Protein AF-A0A6N7PMW5-F1 (afdb_monomer)

Nearest PDB structures (foldseek):
  6g6q-assembly4_G  TM=3.626E-01  e=2.146E-01  synthetic construct
  3ic3-assembly3_A  TM=2.942E-01  e=8.826E+00  Rhodopseudomonas palustris

Structure (mmCIF, N/CA/C/O backbone):
data_AF-A0A6N7PMW5-F1
#
_entry.id   AF-A0A6N7PMW5-F1
#
loop_
_atom_site.group_PDB
_atom_site.id
_atom_site.type_symbol
_atom_site.label_atom_id
_atom_site.label_alt_id
_atom_site.label_comp_id
_atom_site.label_asym_id
_atom_site.label_entity_id
_atom_site.label_seq_id
_atom_site.pdbx_PDB_ins_code
_atom_site.Cartn_x
_atom_site.Cartn_y
_atom_site.Cartn_z
_atom_site.occupancy
_atom_site.B_iso_or_equiv
_atom_site.auth_seq_id
_atom_site.auth_comp_id
_atom_site.auth_asym_id
_atom_site.auth_atom_id
_atom_site.pdbx_PDB_model_num
ATOM 1 N N . MET A 1 1 ? 26.270 1.604 -6.941 1.00 66.50 1 MET A N 1
ATOM 2 C CA . MET A 1 1 ? 25.594 1.875 -8.232 1.00 66.50 1 MET A CA 1
ATOM 3 C C . MET A 1 1 ? 26.116 3.205 -8.730 1.00 66.50 1 MET A C 1
ATOM 5 O O . MET A 1 1 ? 26.111 4.138 -7.940 1.00 66.50 1 MET A O 1
ATOM 9 N N . ALA A 1 2 ? 26.571 3.286 -9.978 1.00 78.12 2 ALA A N 1
ATOM 10 C CA . ALA A 1 2 ? 27.033 4.537 -10.577 1.00 78.12 2 ALA A CA 1
ATOM 11 C C . ALA A 1 2 ? 26.059 4.969 -11.681 1.00 78.12 2 ALA A C 1
ATOM 13 O O . ALA A 1 2 ? 25.541 4.123 -12.416 1.00 78.12 2 ALA A O 1
ATOM 14 N N . THR A 1 3 ? 25.785 6.271 -11.767 1.00 76.06 3 THR A N 1
ATOM 15 C CA . THR A 1 3 ? 24.889 6.851 -12.777 1.00 76.06 3 THR A CA 1
ATOM 16 C C . THR A 1 3 ? 25.681 7.818 -13.635 1.00 76.06 3 THR A C 1
ATOM 18 O O . THR A 1 3 ? 26.429 8.636 -13.104 1.00 76.06 3 THR A O 1
ATOM 21 N N . THR A 1 4 ? 25.495 7.752 -14.948 1.00 70.44 4 THR A N 1
ATOM 22 C CA . THR A 1 4 ? 26.180 8.632 -15.893 1.00 70.44 4 THR A CA 1
ATOM 23 C C . THR A 1 4 ? 25.157 9.261 -16.825 1.00 70.44 4 THR A C 1
ATOM 25 O O . THR A 1 4 ? 24.317 8.568 -17.397 1.00 70.44 4 THR A O 1
ATOM 28 N N . THR A 1 5 ? 25.196 10.586 -16.942 1.00 66.81 5 THR A N 1
ATOM 29 C CA . THR A 1 5 ? 24.213 11.370 -17.706 1.00 66.81 5 THR A CA 1
ATOM 30 C C . THR A 1 5 ? 24.764 11.903 -19.026 1.00 66.81 5 THR A C 1
ATOM 32 O O . THR A 1 5 ? 24.009 11.980 -19.983 1.00 66.81 5 THR A O 1
ATOM 35 N N . ASN A 1 6 ? 26.060 12.229 -19.099 1.00 66.62 6 ASN A N 1
ATOM 36 C CA . ASN A 1 6 ? 26.648 12.968 -20.226 1.00 66.62 6 ASN A CA 1
ATOM 37 C C . ASN A 1 6 ? 27.984 12.373 -20.714 1.00 66.62 6 ASN A C 1
ATOM 39 O O . ASN A 1 6 ? 28.930 13.089 -21.021 1.00 66.62 6 ASN A O 1
ATOM 43 N N . ASN A 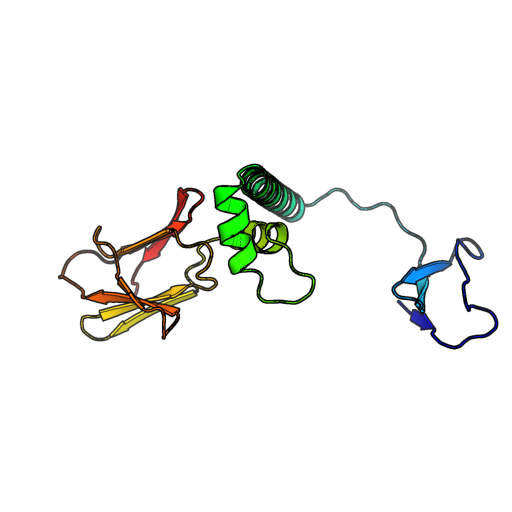1 7 ? 28.091 11.043 -20.751 1.00 70.44 7 ASN A N 1
ATOM 44 C CA . ASN A 1 7 ? 29.283 10.373 -21.273 1.00 70.44 7 ASN A CA 1
ATOM 45 C C . ASN A 1 7 ? 29.028 9.906 -22.708 1.00 70.44 7 ASN A C 1
ATOM 47 O O . ASN A 1 7 ? 28.169 9.059 -22.927 1.00 70.44 7 ASN A O 1
ATOM 51 N N . VAL A 1 8 ? 29.790 10.445 -23.661 1.00 78.00 8 VAL A N 1
ATOM 52 C CA . VAL A 1 8 ? 29.689 10.133 -25.097 1.00 78.00 8 VAL A CA 1
ATOM 53 C C . VAL A 1 8 ? 29.855 8.641 -25.396 1.00 78.00 8 VAL A C 1
ATOM 55 O O . VAL A 1 8 ? 29.178 8.125 -26.275 1.00 78.00 8 VAL A O 1
ATOM 58 N N . LEU A 1 9 ? 30.697 7.932 -24.642 1.00 73.00 9 LEU A N 1
ATOM 59 C CA . LEU A 1 9 ? 30.983 6.512 -24.868 1.00 73.00 9 LEU A CA 1
ATOM 60 C C . LEU A 1 9 ? 29.895 5.588 -24.307 1.00 73.00 9 LEU A C 1
ATOM 62 O O . LEU A 1 9 ? 29.723 4.469 -24.776 1.00 73.00 9 LEU A O 1
ATOM 66 N N . LEU A 1 10 ? 29.186 6.032 -23.266 1.00 78.25 10 LEU A N 1
ATOM 67 C CA . LEU A 1 10 ? 28.273 5.191 -22.475 1.00 78.25 10 LEU A CA 1
ATOM 68 C C . LEU A 1 10 ? 26.815 5.662 -22.569 1.00 78.25 10 LEU A C 1
ATOM 70 O O . LEU A 1 10 ? 25.916 5.085 -21.946 1.00 78.25 10 LEU A O 1
ATOM 74 N N . ARG A 1 11 ? 26.566 6.723 -23.340 1.00 77.69 11 ARG A N 1
ATOM 75 C CA . ARG A 1 11 ? 25.231 7.206 -23.671 1.00 77.69 11 ARG A CA 1
ATOM 76 C C . ARG A 1 11 ? 24.502 6.120 -24.454 1.00 77.69 11 ARG A C 1
ATOM 78 O O . ARG A 1 11 ? 25.056 5.519 -25.362 1.00 77.69 11 ARG A O 1
ATOM 85 N N . GLU A 1 12 ? 23.274 5.833 -24.032 1.00 80.88 12 GLU A N 1
ATOM 86 C CA . GLU A 1 12 ? 22.396 4.815 -24.635 1.00 80.88 12 GLU A CA 1
ATOM 87 C C . GLU A 1 12 ? 22.908 3.363 -24.579 1.00 80.88 12 GLU A C 1
ATOM 89 O O . GLU A 1 12 ? 22.181 2.448 -24.965 1.00 80.88 12 GLU A O 1
ATOM 94 N N . ALA A 1 13 ? 24.079 3.116 -23.982 1.00 81.81 13 ALA A N 1
ATOM 95 C CA . ALA A 1 13 ? 24.615 1.776 -23.790 1.00 81.81 13 ALA A CA 1
ATOM 96 C C . ALA A 1 13 ? 23.640 0.880 -23.002 1.00 81.81 13 ALA A C 1
ATOM 98 O O . ALA A 1 13 ? 23.021 1.293 -22.008 1.00 81.81 13 ALA A O 1
ATOM 99 N N . ARG A 1 14 ? 23.505 -0.369 -23.459 1.00 82.94 14 ARG A N 1
ATOM 100 C CA . ARG A 1 14 ? 22.675 -1.429 -22.870 1.00 82.94 14 ARG A CA 1
ATOM 101 C C . ARG A 1 14 ? 23.429 -2.753 -22.930 1.00 82.94 14 ARG A C 1
ATOM 103 O O . ARG A 1 14 ? 24.215 -2.978 -23.843 1.00 82.94 14 ARG A O 1
ATOM 110 N N . GLY A 1 15 ? 23.143 -3.643 -21.986 1.00 86.69 15 GLY A N 1
ATOM 111 C CA . GLY A 1 15 ? 23.672 -5.006 -21.993 1.00 86.69 15 GLY A CA 1
ATOM 112 C C . GLY A 1 15 ? 24.894 -5.193 -21.102 1.00 86.69 15 GLY A C 1
ATOM 113 O O . GLY A 1 15 ? 25.189 -4.376 -20.229 1.00 86.69 15 GLY A O 1
ATOM 114 N N . THR A 1 16 ? 25.560 -6.331 -21.268 1.00 88.56 16 THR A N 1
ATOM 115 C CA . THR A 1 16 ? 26.662 -6.765 -20.405 1.00 88.56 16 THR A CA 1
ATOM 116 C C . THR A 1 16 ? 28.007 -6.432 -21.030 1.00 88.56 16 THR A C 1
ATOM 118 O O . THR A 1 16 ? 28.247 -6.784 -22.181 1.00 88.56 16 THR A O 1
ATOM 121 N N . PHE A 1 17 ? 28.913 -5.851 -20.252 1.00 87.56 17 PHE A N 1
ATOM 122 C CA . PHE A 1 17 ? 30.287 -5.604 -20.664 1.00 87.56 17 PHE A CA 1
ATOM 123 C C . PHE A 1 17 ? 31.254 -6.432 -19.825 1.00 87.56 17 PHE A C 1
ATOM 125 O O . PHE A 1 17 ? 31.212 -6.415 -18.589 1.00 87.56 17 PHE A O 1
ATOM 132 N N . GLY A 1 18 ? 32.085 -7.210 -20.522 1.00 86.19 18 GLY A N 1
ATOM 133 C CA . GLY A 1 18 ? 33.176 -7.986 -19.932 1.00 86.19 18 GLY A CA 1
ATOM 134 C C . GLY A 1 18 ? 32.760 -8.979 -18.848 1.00 86.19 18 GLY A C 1
ATOM 135 O O . GLY A 1 18 ? 33.591 -9.327 -18.021 1.00 86.19 18 GLY A O 1
ATOM 136 N N . LYS A 1 19 ? 31.484 -9.399 -18.788 1.00 85.44 19 LYS A N 1
ATOM 137 C CA . LYS A 1 19 ? 30.943 -10.204 -17.676 1.00 85.44 19 LYS A CA 1
ATOM 138 C C . LYS A 1 19 ? 31.272 -9.602 -16.292 1.00 85.44 19 LYS A C 1
ATOM 140 O O . LYS A 1 19 ? 31.488 -10.325 -15.326 1.00 85.44 19 LYS A O 1
ATOM 145 N N . GLN A 1 20 ? 31.288 -8.277 -16.176 1.00 86.94 20 GLN A N 1
ATOM 146 C CA . GLN A 1 20 ? 31.532 -7.591 -14.901 1.00 86.94 20 GLN A CA 1
ATOM 147 C C . GLN A 1 20 ? 30.462 -6.540 -14.625 1.00 86.94 20 GLN A C 1
ATOM 149 O O . GLN A 1 20 ? 29.947 -6.447 -13.507 1.00 86.94 20 GLN A O 1
ATOM 154 N N . ILE A 1 21 ? 30.082 -5.793 -15.663 1.00 88.69 21 ILE A N 1
ATOM 155 C CA . ILE A 1 21 ? 29.179 -4.652 -15.554 1.00 88.69 21 ILE A CA 1
ATOM 156 C C . ILE A 1 21 ? 27.984 -4.857 -16.481 1.00 88.69 21 ILE A C 1
ATOM 158 O O . ILE A 1 21 ? 28.108 -5.366 -17.594 1.00 88.69 21 ILE A O 1
ATOM 162 N N . VAL A 1 22 ? 26.810 -4.452 -16.013 1.00 90.50 22 VAL A N 1
ATOM 163 C CA . VAL A 1 22 ? 25.576 -4.388 -16.791 1.00 90.50 22 VAL A CA 1
ATOM 164 C C . VAL A 1 22 ? 25.145 -2.934 -16.904 1.00 90.50 22 VAL A C 1
ATOM 166 O O . VAL A 1 22 ? 24.948 -2.255 -15.890 1.00 90.50 22 VAL A O 1
ATOM 169 N N . PHE A 1 23 ? 24.974 -2.475 -18.139 1.00 90.25 23 PHE A N 1
ATOM 170 C CA . PHE A 1 23 ? 24.405 -1.177 -18.469 1.00 90.25 23 PHE A CA 1
ATOM 171 C C . PHE A 1 23 ? 22.892 -1.302 -18.623 1.00 90.25 23 PHE A C 1
ATOM 173 O O . PHE A 1 23 ? 22.389 -2.119 -19.401 1.00 90.25 23 PHE A O 1
ATOM 180 N N . ARG A 1 24 ? 22.154 -0.476 -17.882 1.00 88.88 24 ARG A N 1
ATOM 181 C CA . ARG A 1 24 ? 20.692 -0.388 -17.966 1.00 88.88 24 ARG A CA 1
ATOM 182 C C . ARG A 1 24 ? 20.238 1.057 -18.068 1.00 88.88 24 ARG A C 1
ATOM 184 O O . ARG A 1 24 ? 20.818 1.935 -17.438 1.00 88.88 24 ARG A O 1
ATOM 191 N N . GLN A 1 25 ? 19.171 1.284 -18.823 1.00 88.12 25 GLN A N 1
ATOM 192 C CA . GLN A 1 25 ? 18.560 2.601 -18.967 1.00 88.12 25 GLN A CA 1
ATOM 193 C C . GLN A 1 25 ? 17.438 2.768 -17.942 1.00 88.12 25 GLN A C 1
ATOM 195 O O . GLN A 1 25 ? 16.546 1.924 -17.845 1.00 88.12 25 GLN A O 1
ATOM 200 N N . ARG A 1 26 ? 17.474 3.855 -17.169 1.00 85.88 26 ARG A N 1
ATOM 201 C CA . ARG A 1 26 ? 16.374 4.261 -16.282 1.00 85.88 26 ARG A CA 1
ATOM 202 C C . ARG A 1 26 ? 16.128 5.751 -16.423 1.00 85.88 26 ARG A C 1
ATOM 204 O O . ARG A 1 26 ? 17.027 6.540 -16.158 1.00 85.88 26 ARG A O 1
ATOM 211 N N . ASN A 1 27 ? 14.904 6.124 -16.796 1.00 83.25 27 ASN A N 1
ATOM 212 C CA . ASN A 1 27 ? 14.478 7.520 -16.949 1.00 83.25 27 ASN A CA 1
ATOM 213 C C . ASN A 1 27 ? 15.467 8.348 -17.798 1.00 83.25 27 ASN A C 1
ATOM 215 O O . ASN A 1 27 ? 15.872 9.435 -17.395 1.00 83.25 27 ASN A O 1
ATOM 219 N N . GLY A 1 28 ? 15.928 7.786 -18.923 1.00 82.38 28 GLY A N 1
ATOM 220 C CA . GLY A 1 28 ? 16.890 8.433 -19.826 1.00 82.38 28 GLY A CA 1
ATOM 221 C C . GLY A 1 28 ? 18.342 8.490 -19.329 1.00 82.38 28 GLY A C 1
ATOM 222 O O . GLY A 1 28 ? 19.170 9.121 -19.974 1.00 82.38 28 GLY A O 1
ATOM 223 N N . LYS A 1 29 ? 18.670 7.855 -18.196 1.00 84.88 29 LYS A N 1
ATOM 224 C CA . LYS A 1 29 ? 20.033 7.797 -17.643 1.00 84.88 29 LYS A CA 1
ATOM 225 C C . LYS A 1 29 ? 20.628 6.399 -17.799 1.00 84.88 29 LYS A C 1
ATOM 227 O O . LYS A 1 29 ? 19.966 5.408 -17.467 1.00 84.88 29 LYS A O 1
ATOM 232 N N . THR A 1 30 ? 21.903 6.327 -18.192 1.00 88.19 30 THR A N 1
ATOM 233 C CA . THR A 1 30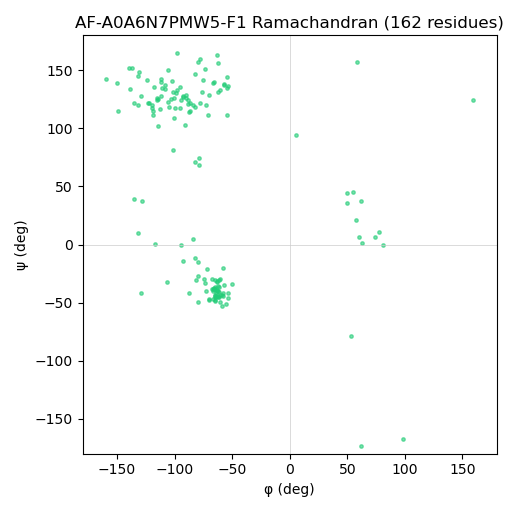 ? 22.670 5.076 -18.167 1.00 88.19 30 THR A CA 1
ATOM 234 C C . THR A 1 30 ? 23.107 4.781 -16.731 1.00 88.19 30 THR A C 1
ATOM 236 O O . THR A 1 30 ? 23.805 5.570 -16.090 1.00 88.19 30 THR A O 1
ATOM 239 N N . VAL A 1 31 ? 22.702 3.623 -16.218 1.00 87.56 31 VAL A N 1
ATOM 240 C CA . VAL A 1 31 ? 23.059 3.123 -14.888 1.00 87.56 31 VAL A CA 1
ATOM 241 C C . VAL A 1 31 ? 23.964 1.906 -15.038 1.00 87.56 31 VAL A C 1
ATOM 243 O O . VAL A 1 31 ? 23.605 0.938 -15.710 1.00 87.56 31 VAL A O 1
ATOM 246 N N . MET A 1 32 ? 25.111 1.940 -14.362 1.00 88.25 32 MET A N 1
ATOM 247 C CA . MET A 1 32 ? 26.081 0.844 -14.324 1.00 88.25 32 MET A CA 1
ATOM 248 C C . MET A 1 32 ? 25.902 0.035 -13.051 1.00 88.25 32 MET A C 1
ATOM 250 O O . MET A 1 32 ? 25.805 0.586 -11.945 1.00 88.25 32 MET A O 1
ATOM 254 N N . CYS A 1 33 ? 25.816 -1.280 -13.198 1.00 87.50 33 CYS A N 1
ATOM 255 C CA . CYS A 1 33 ? 25.593 -2.201 -12.092 1.00 87.50 33 CYS A CA 1
ATOM 256 C C . CYS A 1 33 ? 26.490 -3.421 -12.198 1.00 87.50 33 CYS A C 1
ATOM 258 O O . CYS A 1 33 ? 26.822 -3.851 -13.296 1.00 87.50 33 CYS A O 1
ATOM 260 N N . ASN A 1 34 ? 26.819 -4.005 -11.050 1.00 89.31 34 ASN A N 1
ATOM 261 C CA . ASN A 1 34 ? 27.457 -5.312 -11.015 1.00 89.31 34 ASN A CA 1
ATOM 262 C C . ASN A 1 34 ? 26.522 -6.360 -11.617 1.00 89.31 34 ASN A C 1
ATOM 264 O O . ASN A 1 34 ? 25.294 -6.200 -11.609 1.00 89.31 34 ASN A O 1
ATOM 268 N N . MET A 1 35 ? 27.112 -7.447 -12.103 1.00 88.31 35 MET A N 1
ATOM 269 C CA . MET A 1 35 ? 26.335 -8.565 -12.608 1.00 88.31 35 MET A CA 1
ATOM 270 C C . MET A 1 35 ? 25.369 -9.112 -11.546 1.00 88.31 35 MET A C 1
ATOM 272 O O . MET A 1 35 ? 25.757 -9.233 -10.377 1.00 88.31 35 MET A O 1
ATOM 276 N N . PRO A 1 36 ? 24.125 -9.450 -11.935 1.00 85.44 36 PRO A N 1
ATOM 277 C CA . PRO A 1 36 ? 23.194 -10.124 -11.047 1.00 85.44 36 PRO A CA 1
ATOM 278 C C . PRO A 1 36 ? 23.815 -11.405 -10.493 1.00 85.44 36 PRO A C 1
ATOM 280 O O . PRO A 1 36 ? 24.406 -12.189 -11.232 1.00 85.44 36 PRO A O 1
ATOM 283 N N . ARG A 1 37 ? 23.663 -11.614 -9.188 1.00 87.75 37 ARG A N 1
ATOM 284 C CA . ARG A 1 37 ? 24.008 -12.872 -8.526 1.00 87.75 37 ARG A CA 1
ATOM 285 C C . ARG A 1 37 ? 22.717 -13.621 -8.194 1.00 87.75 37 ARG A C 1
ATOM 287 O O . ARG A 1 37 ? 21.700 -12.957 -7.968 1.00 87.75 37 ARG A O 1
ATOM 294 N N . PRO A 1 38 ? 22.738 -14.964 -8.153 1.00 87.00 38 PRO A N 1
ATOM 295 C CA . PRO A 1 38 ? 21.612 -15.736 -7.648 1.00 87.00 38 PRO A CA 1
ATOM 296 C C . PRO A 1 38 ? 21.227 -15.248 -6.251 1.00 87.00 38 PRO A C 1
ATOM 298 O O . PRO A 1 38 ? 22.096 -14.976 -5.419 1.00 87.00 38 PRO A O 1
ATOM 301 N N . TYR A 1 39 ? 19.927 -15.106 -6.006 1.00 84.88 39 TYR A N 1
ATOM 302 C CA . TYR A 1 39 ? 19.443 -14.726 -4.686 1.00 84.88 39 TYR A CA 1
ATOM 303 C C . TYR A 1 39 ? 19.527 -15.924 -3.731 1.00 84.88 39 TYR A C 1
ATOM 305 O O . TYR A 1 39 ? 19.221 -17.044 -4.147 1.00 84.88 39 TYR A O 1
ATOM 313 N N . PRO A 1 40 ? 19.902 -15.705 -2.457 1.00 88.56 40 PRO A N 1
ATOM 314 C CA . PRO A 1 40 ? 19.801 -16.740 -1.437 1.00 88.56 40 PRO A CA 1
ATOM 315 C C . PRO A 1 40 ? 18.331 -17.138 -1.209 1.00 88.56 40 PRO A C 1
ATOM 317 O O . PRO A 1 40 ? 17.422 -16.386 -1.589 1.00 88.56 40 PRO A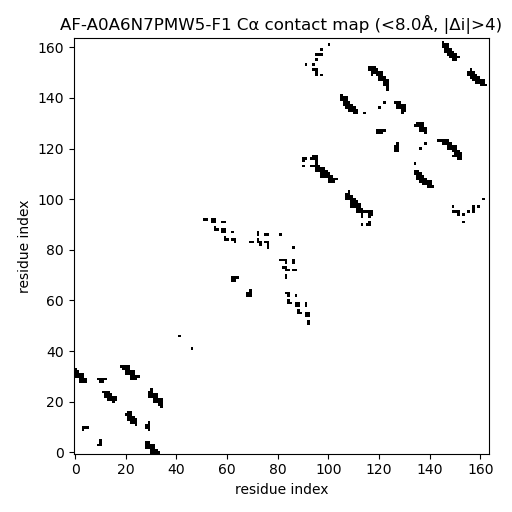 O 1
ATOM 320 N N . PRO A 1 41 ? 18.075 -18.298 -0.576 1.00 90.06 41 PRO A N 1
ATOM 321 C CA . PRO A 1 41 ? 16.727 -18.681 -0.180 1.00 90.06 41 PRO A CA 1
ATOM 322 C C . PRO A 1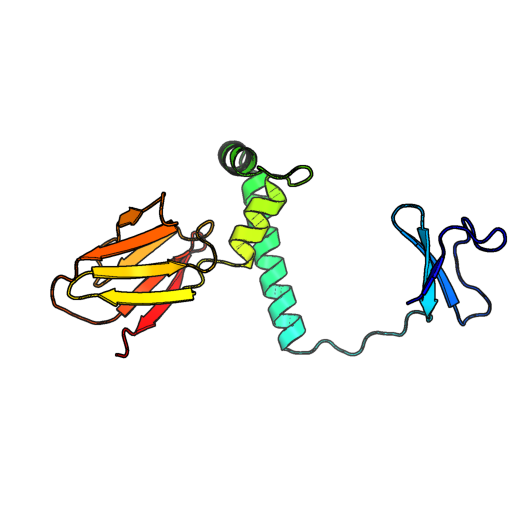 41 ? 16.083 -17.590 0.683 1.00 90.06 41 PRO A C 1
ATOM 324 O O . PRO A 1 41 ? 16.747 -16.902 1.462 1.00 90.06 41 PRO A O 1
ATOM 327 N N . LYS A 1 42 ? 14.772 -17.414 0.507 1.00 89.44 42 LYS A N 1
ATOM 328 C CA . LYS A 1 42 ? 14.022 -16.354 1.182 1.00 89.44 42 LYS A CA 1
ATOM 329 C C . LYS A 1 42 ? 13.970 -16.605 2.684 1.00 89.44 42 LYS A C 1
ATOM 331 O O . LYS A 1 42 ? 13.724 -17.726 3.120 1.00 89.44 42 LYS A O 1
ATOM 336 N N . THR A 1 43 ? 14.129 -15.547 3.469 1.00 93.44 43 THR A N 1
ATOM 337 C CA . THR A 1 43 ? 13.937 -15.615 4.923 1.00 93.44 43 THR A CA 1
ATOM 338 C C . THR A 1 43 ? 12.450 -15.609 5.285 1.00 93.44 43 THR A C 1
ATOM 340 O O . THR A 1 43 ? 11.615 -15.134 4.511 1.00 93.44 43 THR A O 1
ATOM 343 N N . ALA A 1 44 ? 12.104 -16.075 6.490 1.00 91.56 44 ALA A N 1
ATOM 344 C CA . ALA A 1 44 ? 10.720 -16.074 6.979 1.00 91.56 44 ALA A CA 1
ATOM 345 C C . ALA A 1 44 ? 10.070 -14.677 6.905 1.00 91.56 44 ALA A C 1
ATOM 347 O O . ALA A 1 44 ? 8.948 -14.533 6.425 1.00 91.56 44 ALA A O 1
ATOM 348 N N . ASN A 1 45 ? 10.814 -13.624 7.262 1.00 89.38 45 ASN A N 1
ATOM 349 C CA . ASN A 1 45 ? 10.338 -12.238 7.168 1.00 89.38 45 ASN A CA 1
ATOM 350 C C . ASN A 1 45 ? 10.075 -11.796 5.719 1.00 89.38 45 ASN A C 1
ATOM 352 O O . ASN A 1 45 ? 9.134 -11.048 5.454 1.00 89.38 45 ASN A O 1
ATOM 356 N N . GLN A 1 46 ? 10.894 -12.248 4.764 1.00 89.69 46 GLN A N 1
ATOM 357 C CA . GLN A 1 46 ? 10.669 -11.964 3.344 1.00 89.69 46 GLN A CA 1
ATOM 358 C C . GLN A 1 46 ? 9.416 -12.675 2.826 1.00 89.69 46 GLN A C 1
ATOM 360 O O . GLN A 1 46 ? 8.663 -12.079 2.056 1.00 89.69 46 GLN A O 1
ATOM 365 N N . LEU A 1 47 ? 9.173 -13.911 3.271 1.00 92.00 47 LEU A N 1
ATOM 366 C CA . LEU A 1 47 ? 7.978 -14.671 2.912 1.00 92.00 47 LEU A CA 1
ATOM 367 C C . LEU A 1 47 ? 6.712 -14.025 3.495 1.00 92.00 47 LEU A C 1
ATOM 369 O O . LEU A 1 47 ? 5.776 -13.747 2.750 1.00 92.00 47 LEU A O 1
ATOM 373 N N . ALA A 1 48 ? 6.733 -13.659 4.779 1.00 88.19 48 ALA A N 1
ATOM 374 C CA . ALA A 1 48 ? 5.636 -12.949 5.435 1.00 88.19 48 ALA A CA 1
ATOM 375 C C . ALA A 1 48 ? 5.308 -11.615 4.736 1.00 88.19 48 ALA A C 1
ATOM 377 O O . ALA A 1 48 ? 4.143 -11.289 4.492 1.00 88.19 48 ALA A O 1
ATOM 378 N N . ASN A 1 49 ? 6.332 -10.853 4.333 1.00 88.50 49 ASN A N 1
ATOM 379 C CA . ASN A 1 49 ? 6.136 -9.631 3.553 1.00 88.50 49 ASN A CA 1
ATOM 380 C C . ASN A 1 49 ? 5.539 -9.911 2.167 1.00 88.50 49 ASN A C 1
ATOM 382 O O . ASN A 1 49 ? 4.689 -9.145 1.707 1.00 88.50 49 ASN A O 1
ATOM 386 N N . GLN A 1 50 ? 5.950 -10.996 1.505 1.00 88.75 50 GLN A N 1
ATOM 387 C CA . GLN A 1 50 ? 5.395 -11.398 0.214 1.00 88.75 50 GLN A CA 1
ATOM 388 C C . GLN A 1 50 ? 3.913 -11.774 0.334 1.00 88.75 50 GLN A C 1
ATOM 390 O O . GLN A 1 50 ? 3.108 -11.341 -0.490 1.00 88.75 50 GLN A O 1
ATOM 395 N N . GLU A 1 51 ? 3.536 -12.518 1.371 1.00 89.12 51 GLU A N 1
ATOM 396 C CA . GLU A 1 51 ? 2.140 -12.860 1.650 1.00 89.12 51 GLU A CA 1
ATOM 397 C C . GLU A 1 51 ? 1.297 -11.617 1.938 1.00 89.12 51 GLU A C 1
ATOM 399 O O . GLU A 1 51 ? 0.219 -11.442 1.363 1.00 89.12 51 GLU A O 1
ATOM 404 N N . ARG A 1 52 ? 1.805 -10.701 2.770 1.00 86.00 52 ARG A N 1
ATOM 405 C CA . ARG A 1 52 ? 1.144 -9.419 3.049 1.00 86.00 52 ARG A CA 1
ATOM 406 C C . ARG A 1 52 ? 0.936 -8.607 1.770 1.00 86.00 52 ARG A C 1
ATOM 408 O O . ARG A 1 52 ? -0.147 -8.064 1.554 1.00 86.00 52 ARG A O 1
ATOM 415 N N . PHE A 1 53 ? 1.951 -8.550 0.909 1.00 89.81 53 PHE A N 1
ATOM 416 C CA . PHE A 1 53 ? 1.871 -7.867 -0.380 1.00 89.81 53 PHE A CA 1
ATOM 417 C C . PHE A 1 53 ? 0.846 -8.528 -1.313 1.00 89.81 53 PHE A C 1
ATOM 419 O O . PHE A 1 53 ? 0.061 -7.833 -1.958 1.00 89.81 53 PHE A O 1
ATOM 426 N N . ALA A 1 54 ? 0.807 -9.863 -1.358 1.00 89.62 54 ALA A N 1
ATOM 427 C CA . ALA A 1 54 ? -0.143 -10.616 -2.172 1.00 89.62 54 ALA A CA 1
ATOM 428 C C . ALA A 1 54 ? -1.597 -10.354 -1.747 1.00 89.62 54 ALA A C 1
ATOM 430 O O . ALA A 1 54 ? -2.441 -10.084 -2.603 1.00 89.62 54 ALA A O 1
ATOM 431 N N . ARG A 1 55 ? -1.875 -10.343 -0.436 1.00 87.31 55 ARG A N 1
ATOM 432 C CA . ARG A 1 55 ? -3.204 -10.013 0.108 1.00 87.31 55 ARG A CA 1
ATOM 433 C C . ARG A 1 55 ? -3.632 -8.589 -0.258 1.00 87.31 55 ARG A C 1
ATOM 435 O O . ARG A 1 55 ? -4.754 -8.388 -0.718 1.00 87.31 55 ARG A O 1
ATOM 442 N N . ALA A 1 56 ? -2.733 -7.613 -0.117 1.00 88.25 56 ALA A N 1
ATOM 443 C CA . ALA A 1 56 ? -3.015 -6.224 -0.486 1.00 88.25 56 ALA A CA 1
ATOM 444 C C . ALA A 1 56 ? -3.283 -6.058 -1.993 1.00 88.25 56 ALA A C 1
ATOM 446 O O . ALA A 1 56 ? -4.194 -5.333 -2.389 1.00 88.25 56 ALA A O 1
ATOM 447 N N . ASN A 1 57 ? -2.535 -6.773 -2.837 1.00 91.00 57 ASN A N 1
ATOM 448 C CA . ASN A 1 57 ? -2.733 -6.772 -4.286 1.00 91.00 57 ASN A CA 1
ATOM 449 C C . ASN A 1 57 ? -4.096 -7.371 -4.671 1.00 91.00 57 ASN A C 1
ATOM 451 O O . ASN A 1 57 ? -4.829 -6.782 -5.464 1.00 91.00 57 ASN A O 1
ATOM 455 N N . ALA A 1 58 ? -4.470 -8.506 -4.073 1.00 90.00 58 ALA A N 1
ATOM 456 C CA . ALA A 1 58 ? -5.773 -9.128 -4.303 1.00 90.00 58 ALA A CA 1
ATOM 457 C C . ALA A 1 58 ? -6.931 -8.180 -3.945 1.00 90.00 58 ALA A C 1
ATOM 459 O O . ALA A 1 58 ? -7.856 -8.012 -4.741 1.00 90.00 58 ALA A O 1
ATOM 460 N N . PHE A 1 59 ? -6.838 -7.491 -2.803 1.00 87.75 59 PHE A N 1
ATOM 461 C CA . PHE A 1 59 ? -7.819 -6.481 -2.406 1.00 87.75 59 PHE A CA 1
ATOM 462 C C . PHE A 1 59 ? -7.899 -5.325 -3.410 1.00 87.75 59 PHE A C 1
ATOM 464 O O . PHE A 1 59 ? -8.982 -4.979 -3.878 1.00 87.75 59 PHE A O 1
ATOM 471 N N . ALA A 1 60 ? -6.757 -4.751 -3.792 1.00 89.19 60 ALA A N 1
ATOM 472 C CA . ALA A 1 60 ? -6.723 -3.626 -4.720 1.00 89.19 60 ALA A CA 1
ATOM 473 C C . ALA A 1 60 ? -7.295 -3.992 -6.101 1.00 89.19 60 ALA A C 1
ATOM 475 O O . ALA A 1 60 ? -7.995 -3.186 -6.714 1.00 89.19 60 ALA A O 1
ATOM 476 N N . LYS A 1 61 ? -7.069 -5.224 -6.573 1.00 91.06 61 LYS A N 1
ATOM 477 C CA . LYS A 1 61 ? -7.703 -5.741 -7.796 1.00 91.06 61 LYS A CA 1
ATOM 478 C C . LYS A 1 61 ? -9.220 -5.855 -7.657 1.00 91.06 61 LYS A C 1
ATOM 480 O O . LYS A 1 61 ? -9.932 -5.415 -8.555 1.00 91.06 61 LYS A O 1
ATOM 485 N N . ALA A 1 62 ? -9.712 -6.385 -6.536 1.00 89.00 62 ALA A N 1
ATOM 486 C CA . ALA A 1 62 ? -11.149 -6.483 -6.274 1.00 89.00 62 ALA A CA 1
ATOM 487 C C . ALA A 1 62 ? -11.826 -5.101 -6.232 1.00 89.00 62 ALA A C 1
ATOM 489 O O . ALA A 1 62 ? -12.933 -4.935 -6.733 1.00 89.00 62 ALA A O 1
ATOM 490 N N . VAL A 1 63 ? -11.142 -4.089 -5.692 1.00 87.44 63 VAL A N 1
ATOM 491 C CA . VAL A 1 63 ? -11.634 -2.703 -5.652 1.00 87.44 63 VAL A CA 1
ATOM 492 C C . VAL A 1 63 ? -11.751 -2.077 -7.042 1.00 87.44 63 VAL A C 1
ATOM 494 O O . VAL A 1 63 ? -12.686 -1.323 -7.282 1.00 87.44 63 VAL A O 1
ATOM 497 N N . ILE A 1 64 ? -10.826 -2.368 -7.959 1.00 90.38 64 ILE A N 1
ATOM 498 C CA . ILE A 1 64 ? -10.901 -1.844 -9.335 1.00 90.38 64 ILE A CA 1
ATOM 499 C C . ILE A 1 64 ? -11.980 -2.548 -10.148 1.00 90.38 64 ILE A C 1
ATOM 501 O O . ILE A 1 64 ? -12.563 -1.921 -11.032 1.00 90.38 64 ILE A O 1
ATOM 505 N N . ALA A 1 65 ? -12.206 -3.836 -9.880 1.00 91.44 65 ALA A N 1
ATOM 506 C CA . ALA A 1 65 ? -13.225 -4.621 -10.565 1.00 91.44 65 ALA A CA 1
ATOM 507 C C . ALA A 1 65 ? -14.641 -4.085 -10.294 1.00 91.44 65 ALA A C 1
ATOM 509 O O . ALA A 1 65 ? -15.492 -4.147 -11.176 1.00 91.44 65 ALA A O 1
ATOM 510 N N . ASP A 1 66 ? -14.877 -3.521 -9.107 1.00 90.38 66 ASP A N 1
ATOM 511 C CA . ASP A 1 66 ? -16.134 -2.863 -8.755 1.00 90.38 66 ASP A CA 1
ATOM 512 C C . ASP A 1 66 ? -16.115 -1.376 -9.185 1.00 90.38 66 ASP A C 1
ATOM 514 O O . ASP A 1 66 ? -15.339 -0.581 -8.638 1.00 90.38 66 ASP A O 1
ATOM 518 N N . PRO A 1 67 ? -16.969 -0.954 -10.139 1.00 88.88 67 PRO A N 1
ATOM 519 C CA . PRO A 1 67 ? -16.975 0.415 -10.652 1.00 88.88 67 PRO A CA 1
ATOM 520 C C . PRO A 1 67 ? -17.365 1.459 -9.596 1.00 88.88 67 PRO A C 1
ATOM 522 O O . PRO A 1 67 ? -16.851 2.581 -9.639 1.00 88.88 67 PRO A O 1
ATOM 525 N N . VAL A 1 68 ? -18.211 1.101 -8.623 1.00 88.81 68 VAL A N 1
ATOM 526 C CA . VAL A 1 68 ? -18.648 2.012 -7.553 1.00 88.81 68 VAL A CA 1
ATOM 527 C C . VAL A 1 68 ? -17.481 2.297 -6.616 1.00 88.81 68 VAL A C 1
ATOM 529 O O . VAL A 1 68 ? -17.157 3.452 -6.325 1.00 88.81 68 VAL A O 1
ATOM 532 N N . ARG A 1 69 ? -16.786 1.239 -6.189 1.00 84.69 69 ARG A N 1
ATOM 533 C CA . ARG A 1 69 ? -15.606 1.371 -5.326 1.00 84.69 69 ARG A CA 1
ATOM 534 C C . ARG A 1 69 ? -14.487 2.098 -6.056 1.00 84.69 69 ARG A C 1
ATOM 536 O O . ARG A 1 69 ? -13.898 3.021 -5.496 1.00 84.69 69 ARG A O 1
ATOM 543 N N . LYS A 1 70 ? -14.227 1.752 -7.317 1.00 89.31 70 LYS A N 1
ATOM 544 C CA . LYS A 1 70 ? -13.209 2.412 -8.139 1.00 89.31 70 LYS A CA 1
ATOM 545 C C . LYS A 1 70 ? -13.399 3.928 -8.185 1.00 89.31 70 LYS A C 1
ATOM 547 O O . LYS A 1 70 ? -12.423 4.645 -7.983 1.00 89.31 70 LYS A O 1
ATOM 552 N N . ALA A 1 71 ? -14.621 4.417 -8.405 1.00 87.50 71 ALA A N 1
ATOM 553 C CA . ALA A 1 71 ? -14.906 5.853 -8.438 1.00 87.50 71 ALA A CA 1
ATOM 554 C C . ALA A 1 71 ? -14.578 6.541 -7.100 1.00 87.50 71 ALA A C 1
ATOM 556 O O . ALA A 1 71 ? -13.911 7.577 -7.085 1.00 87.50 71 ALA A O 1
ATOM 557 N N . ALA A 1 72 ? -14.947 5.919 -5.974 1.00 86.19 72 ALA A N 1
ATOM 558 C CA . ALA A 1 72 ? -14.634 6.435 -4.641 1.00 86.19 72 ALA A CA 1
ATOM 559 C C . ALA A 1 72 ? -13.117 6.531 -4.382 1.00 86.19 72 ALA A C 1
ATOM 561 O O . ALA A 1 72 ? -12.638 7.519 -3.824 1.00 86.19 72 ALA A O 1
ATOM 562 N N . TYR A 1 73 ? -12.339 5.532 -4.810 1.00 85.12 73 TYR A N 1
ATOM 563 C CA . TYR A 1 73 ? -10.876 5.561 -4.685 1.00 85.12 73 TYR A CA 1
ATOM 564 C C . TYR A 1 73 ? -10.208 6.507 -5.688 1.00 85.12 73 TYR A C 1
ATOM 566 O O . TYR A 1 73 ? -9.171 7.089 -5.376 1.00 85.12 73 TYR A O 1
ATOM 574 N N . GLN A 1 74 ? -10.804 6.699 -6.864 1.00 86.69 74 GLN A N 1
ATOM 575 C CA . GLN A 1 74 ? -10.318 7.644 -7.866 1.00 86.69 74 GLN A CA 1
ATOM 576 C C . GLN A 1 74 ? -10.455 9.090 -7.373 1.00 86.69 74 GLN A C 1
ATOM 578 O O . GLN A 1 74 ? -9.519 9.866 -7.532 1.00 86.69 74 GLN A O 1
ATOM 583 N N . ALA A 1 75 ? -11.555 9.432 -6.696 1.00 85.94 75 ALA A N 1
ATOM 584 C CA . ALA A 1 75 ? -11.725 10.745 -6.065 1.00 85.94 75 ALA A CA 1
ATOM 585 C C . ALA A 1 75 ? -10.661 11.029 -4.985 1.00 85.94 75 ALA A C 1
ATOM 587 O O . ALA A 1 75 ? -10.267 12.171 -4.769 1.00 85.94 75 ALA A O 1
ATOM 588 N N . ARG A 1 76 ? -10.153 9.979 -4.326 1.00 81.31 76 ARG A N 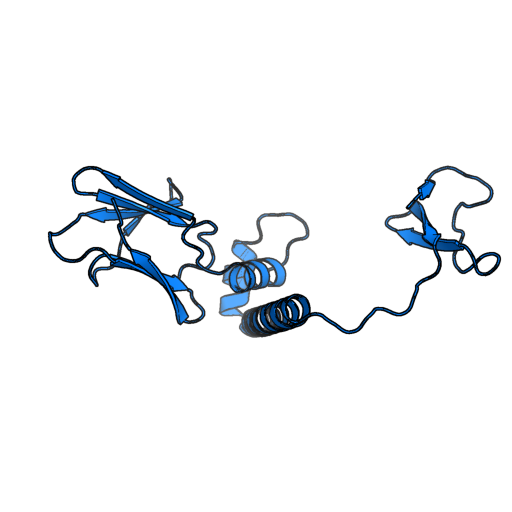1
ATOM 589 C CA . ARG A 1 76 ? -9.084 10.071 -3.316 1.00 81.31 76 ARG A CA 1
ATOM 590 C C . ARG A 1 76 ? -7.678 10.125 -3.920 1.00 81.31 76 ARG A C 1
ATOM 592 O O . ARG A 1 76 ? -6.717 10.394 -3.197 1.00 81.31 76 ARG A O 1
ATOM 599 N N . ALA A 1 77 ? -7.524 9.861 -5.216 1.00 83.94 77 ALA A N 1
ATOM 600 C CA . ALA A 1 77 ? -6.239 9.902 -5.902 1.00 83.94 77 ALA A CA 1
ATOM 601 C C . ALA A 1 77 ? -5.849 11.357 -6.226 1.00 83.94 77 ALA A C 1
ATOM 603 O O . ALA A 1 77 ? -5.924 11.808 -7.363 1.00 83.94 77 ALA A O 1
ATOM 604 N N . THR A 1 78 ? -5.430 12.105 -5.203 1.00 76.75 78 THR A N 1
ATOM 605 C CA . THR A 1 78 ? -5.110 13.541 -5.313 1.00 76.75 78 THR A CA 1
ATOM 606 C C . THR A 1 78 ? -3.732 13.831 -5.911 1.00 76.75 78 THR A C 1
ATOM 608 O O . THR A 1 78 ? -3.447 14.962 -6.294 1.00 76.75 78 THR A O 1
ATOM 611 N N . LYS A 1 79 ? -2.851 12.825 -5.992 1.00 78.81 79 LYS A N 1
ATOM 612 C CA . LYS A 1 79 ? -1.474 12.986 -6.481 1.00 78.81 79 LYS A CA 1
ATOM 613 C C . LYS A 1 79 ? -1.363 12.637 -7.972 1.00 78.81 79 LYS A C 1
ATOM 615 O O . LYS A 1 79 ? -1.854 11.581 -8.376 1.00 78.81 79 LYS A O 1
ATOM 620 N N . PRO A 1 80 ? -0.649 13.444 -8.779 1.00 76.75 80 PRO A N 1
ATOM 621 C CA . PRO A 1 80 ? -0.434 13.142 -10.191 1.00 76.75 80 PRO A CA 1
ATOM 622 C C . PRO A 1 80 ? 0.308 11.808 -10.359 1.00 76.75 80 PRO A C 1
ATOM 624 O O . PRO A 1 80 ? 1.291 11.534 -9.671 1.00 76.75 80 PRO A O 1
ATOM 627 N N . GLY A 1 81 ? -0.190 10.957 -11.261 1.00 78.69 81 GLY A N 1
ATOM 628 C CA . GLY A 1 81 ? 0.358 9.619 -11.522 1.00 78.69 81 GLY A CA 1
ATOM 629 C C . GLY A 1 81 ? -0.068 8.527 -10.529 1.00 78.69 81 GLY A C 1
ATOM 630 O O . GLY A 1 81 ? 0.315 7.367 -10.694 1.00 78.69 81 GLY A O 1
ATOM 631 N N . VAL A 1 82 ? -0.876 8.852 -9.515 1.00 84.31 82 VAL A N 1
ATOM 632 C CA . VAL A 1 82 ? -1.461 7.865 -8.597 1.00 84.31 82 VAL A CA 1
ATOM 633 C C . VAL A 1 82 ? -2.839 7.455 -9.119 1.00 84.31 82 VAL A C 1
ATOM 635 O O . VAL A 1 82 ? -3.681 8.299 -9.390 1.00 84.31 82 VAL A O 1
ATOM 638 N N . SER A 1 83 ? -3.075 6.152 -9.281 1.00 87.88 83 SER A N 1
ATOM 639 C CA . SER A 1 83 ? -4.366 5.604 -9.714 1.00 87.88 83 SER A CA 1
ATOM 640 C C . SER A 1 83 ? -5.185 5.115 -8.517 1.00 87.88 83 SER A C 1
ATOM 642 O O . SER A 1 83 ? -4.624 4.869 -7.444 1.00 87.88 83 SER A O 1
ATOM 644 N N . ALA A 1 84 ? -6.491 4.885 -8.705 1.00 87.56 84 ALA A N 1
ATOM 645 C CA . ALA A 1 84 ? -7.339 4.239 -7.695 1.00 87.56 84 ALA A CA 1
ATOM 646 C C . ALA A 1 84 ? -6.730 2.932 -7.147 1.00 87.56 84 ALA A C 1
ATOM 648 O O . ALA A 1 84 ? -6.850 2.652 -5.955 1.00 87.56 84 ALA A O 1
ATOM 649 N N . TYR A 1 85 ? -6.006 2.177 -7.988 1.00 89.50 85 TYR A N 1
ATOM 650 C CA . TYR A 1 85 ? -5.259 0.986 -7.572 1.00 89.50 85 TYR A CA 1
ATOM 651 C C . TYR A 1 85 ? -4.278 1.283 -6.443 1.00 89.50 85 TYR A C 1
ATOM 653 O O . TYR A 1 85 ? -4.262 0.586 -5.435 1.00 89.50 85 TYR A O 1
ATOM 661 N N . HIS A 1 86 ? -3.442 2.308 -6.618 1.00 88.19 86 HIS A N 1
ATOM 662 C CA . HIS A 1 86 ? -2.381 2.632 -5.674 1.00 88.19 86 HIS A CA 1
ATOM 663 C C . HIS A 1 86 ? -2.956 3.071 -4.330 1.00 88.19 86 HIS A C 1
ATOM 665 O O . HIS A 1 86 ? -2.432 2.673 -3.293 1.00 88.19 86 HIS A O 1
ATOM 671 N N . VAL A 1 87 ? -4.060 3.824 -4.347 1.00 86.25 87 VAL A N 1
ATOM 672 C CA . VAL A 1 87 ? -4.755 4.238 -3.123 1.00 86.25 87 VAL A CA 1
ATOM 673 C C . VAL A 1 87 ? -5.328 3.018 -2.395 1.00 86.25 87 VAL A C 1
ATOM 675 O O . VAL A 1 87 ? -5.059 2.839 -1.210 1.00 86.25 87 VAL A O 1
ATOM 678 N N . ALA A 1 88 ? -6.038 2.135 -3.105 1.00 86.31 88 ALA A N 1
ATOM 679 C CA . ALA A 1 88 ? -6.601 0.910 -2.533 1.00 86.31 88 ALA A CA 1
ATOM 680 C C . ALA A 1 88 ? -5.518 -0.056 -2.020 1.00 86.31 88 ALA A C 1
ATOM 682 O O . ALA A 1 88 ? -5.654 -0.660 -0.956 1.00 86.31 88 ALA A O 1
ATOM 683 N N . PHE A 1 89 ? -4.414 -0.177 -2.758 1.00 88.56 89 PHE A N 1
ATOM 684 C CA . PHE A 1 89 ? -3.274 -1.002 -2.381 1.00 88.56 89 PHE A CA 1
ATOM 685 C C . PHE A 1 89 ? -2.602 -0.477 -1.114 1.00 88.56 89 PHE A C 1
ATOM 687 O O . PHE A 1 89 ? -2.345 -1.246 -0.192 1.00 88.56 89 PHE A O 1
ATOM 694 N N . GLN A 1 90 ? -2.334 0.829 -1.048 1.00 83.75 90 GLN A N 1
ATOM 695 C CA . GLN A 1 90 ? -1.708 1.458 0.112 1.00 83.75 90 GLN A CA 1
ATOM 696 C C . GLN A 1 90 ? -2.588 1.305 1.359 1.00 83.75 90 GLN A C 1
ATOM 698 O O . GLN A 1 90 ? -2.082 1.009 2.442 1.00 83.75 90 GLN A O 1
ATOM 703 N N . GLU A 1 91 ? -3.901 1.450 1.194 1.00 81.56 91 GLU A N 1
ATOM 704 C CA . GLU A 1 91 ? -4.883 1.239 2.252 1.00 81.56 91 GLU A CA 1
ATOM 705 C C . GLU A 1 91 ? -4.818 -0.191 2.810 1.00 81.56 91 GLU A C 1
ATOM 707 O O . GLU A 1 91 ? -4.587 -0.378 4.005 1.00 81.56 91 GLU A O 1
ATOM 712 N N . ALA A 1 92 ? -4.897 -1.203 1.943 1.00 83.31 92 ALA A N 1
ATOM 713 C CA . ALA A 1 92 ? -4.836 -2.606 2.352 1.00 83.31 92 ALA A CA 1
ATOM 714 C C . ALA A 1 92 ? -3.471 -3.013 2.928 1.00 83.31 92 ALA A C 1
ATOM 716 O O . ALA A 1 92 ? -3.385 -3.785 3.891 1.00 83.31 92 ALA A O 1
ATOM 717 N N . PHE A 1 93 ? -2.389 -2.498 2.342 1.00 81.75 93 PHE A N 1
ATOM 718 C CA . PHE A 1 93 ? -1.033 -2.864 2.724 1.00 81.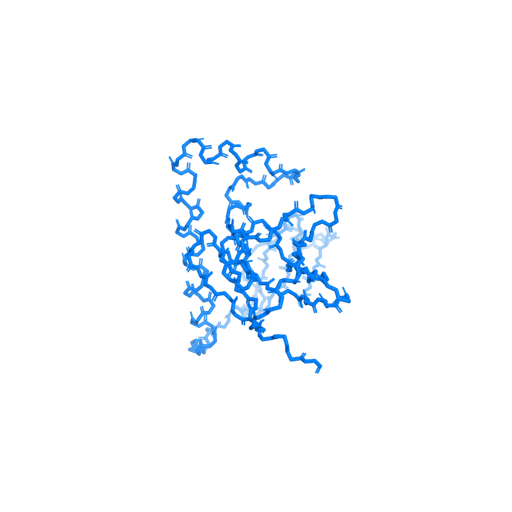75 93 PHE A CA 1
ATOM 719 C C . PHE A 1 93 ? -0.673 -2.323 4.106 1.00 81.75 93 PHE A C 1
ATOM 721 O O . PHE A 1 93 ? -0.160 -3.079 4.933 1.00 81.75 93 PHE A O 1
ATOM 728 N N . HIS A 1 94 ? -0.952 -1.045 4.379 1.00 74.81 94 HIS A N 1
ATOM 729 C CA . HIS A 1 94 ? -0.621 -0.419 5.661 1.00 74.81 94 HIS A CA 1
ATOM 730 C C . HIS A 1 94 ? -1.648 -0.721 6.757 1.00 74.81 94 HIS A C 1
ATOM 732 O O . HIS A 1 94 ? -1.245 -0.869 7.906 1.00 74.81 94 HIS A O 1
ATOM 738 N N . GLY A 1 95 ? -2.920 -0.907 6.400 1.00 65.94 95 GLY A N 1
ATOM 739 C CA . GLY A 1 95 ? -3.998 -1.199 7.340 1.00 65.94 95 GLY A CA 1
ATOM 740 C C . GLY A 1 95 ? -4.259 -0.104 8.379 1.00 65.94 95 GLY A C 1
ATOM 741 O O . GLY A 1 95 ? -3.690 0.989 8.320 1.00 65.94 95 GLY A O 1
ATOM 742 N N . ALA A 1 96 ? -5.139 -0.414 9.331 1.00 61.81 96 ALA A N 1
ATOM 743 C CA . ALA A 1 96 ? -5.485 0.439 10.471 1.00 61.81 96 ALA A CA 1
ATOM 744 C C . ALA A 1 96 ? -4.460 0.311 11.618 1.00 61.81 96 ALA A C 1
ATOM 746 O O . ALA A 1 96 ? -4.734 -0.296 12.644 1.00 61.81 96 ALA A O 1
ATOM 747 N N . GLU A 1 97 ? -3.248 0.836 11.444 1.00 60.22 97 GLU A N 1
ATOM 748 C CA . GLU A 1 97 ? -2.230 0.797 12.507 1.00 60.22 97 GLU A CA 1
ATOM 749 C C . GLU A 1 97 ? -2.445 1.949 13.511 1.00 60.22 97 GLU A C 1
ATOM 751 O O . GLU A 1 97 ? -2.353 3.124 13.136 1.00 60.22 97 GLU A O 1
ATOM 756 N N . ILE A 1 98 ? -2.712 1.630 14.786 1.00 58.56 98 ILE A N 1
ATOM 757 C CA . ILE A 1 98 ? -2.840 2.614 15.878 1.00 58.56 98 ILE A CA 1
ATOM 758 C C . ILE A 1 98 ? -1.453 3.183 16.195 1.00 58.56 98 ILE A C 1
ATOM 760 O O . ILE A 1 98 ? -0.596 2.482 16.731 1.00 58.56 98 ILE A O 1
ATOM 764 N N . LYS A 1 99 ? -1.218 4.464 15.889 1.00 59.44 99 LYS A N 1
ATOM 765 C CA . LYS A 1 99 ? 0.079 5.114 16.132 1.00 59.44 99 LYS A CA 1
ATOM 766 C C . LYS A 1 99 ? 0.217 5.529 17.592 1.00 59.44 99 LYS A C 1
ATOM 768 O O . LYS A 1 99 ? 1.222 5.240 18.235 1.00 59.44 99 LYS A O 1
ATOM 773 N N . GLU A 1 100 ? -0.797 6.206 18.104 1.00 61.97 100 GLU A N 1
ATOM 774 C CA . GLU A 1 100 ? -0.757 6.845 19.412 1.00 61.97 100 GLU A CA 1
ATOM 775 C C . GLU A 1 100 ? -2.163 6.856 19.998 1.00 61.97 100 GLU A C 1
ATOM 777 O O . GLU A 1 100 ? -3.137 7.095 19.284 1.00 61.97 100 GLU A O 1
ATOM 782 N N . VAL A 1 101 ? -2.257 6.581 21.292 1.00 64.06 101 VAL A N 1
ATOM 783 C CA . VAL A 1 101 ? -3.487 6.723 22.062 1.00 64.06 101 VAL A CA 1
ATOM 784 C C . VAL A 1 101 ? -3.155 7.681 23.192 1.00 64.06 101 VAL A C 1
ATOM 786 O O . VAL A 1 101 ? -2.208 7.429 23.932 1.00 64.06 101 VAL A O 1
ATOM 789 N N . ARG A 1 102 ? -3.878 8.795 23.278 1.00 65.50 102 ARG A N 1
ATOM 790 C CA . ARG A 1 102 ? -3.786 9.733 24.400 1.00 65.50 102 ARG A CA 1
ATOM 791 C C . ARG A 1 102 ? -5.074 9.683 25.194 1.00 65.50 102 ARG A C 1
ATOM 793 O O . ARG A 1 102 ? -6.146 9.579 24.606 1.00 65.50 102 ARG A O 1
ATOM 800 N N . VAL A 1 103 ? -4.951 9.784 26.508 1.00 62.94 103 VAL A N 1
ATOM 801 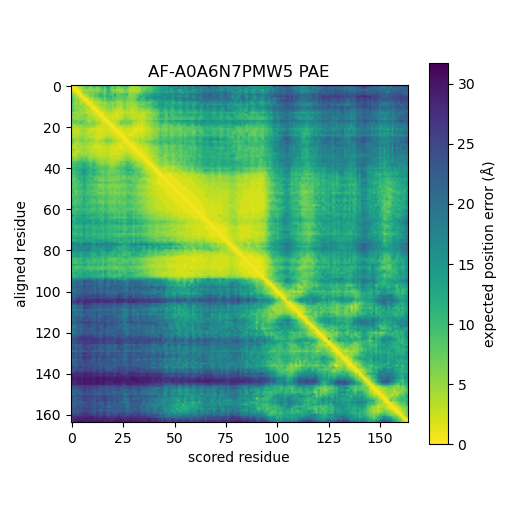C CA . VAL A 1 103 ? -6.084 9.911 27.420 1.00 62.94 103 VAL A CA 1
ATOM 802 C C . VAL A 1 103 ? -5.925 11.235 28.146 1.00 62.94 103 VAL A C 1
ATOM 804 O O . VAL A 1 103 ? -4.962 11.414 28.886 1.00 62.94 103 VAL A O 1
ATOM 807 N N . GLU A 1 104 ? -6.845 12.164 27.912 1.00 63.16 104 GLU A N 1
ATOM 808 C CA . GLU A 1 104 ? -6.893 13.446 28.617 1.00 63.16 104 GLU A CA 1
ATOM 809 C C . GLU A 1 104 ? -8.224 13.532 29.368 1.00 63.16 104 GLU A C 1
ATOM 811 O O . GLU A 1 104 ? -9.286 13.594 28.754 1.00 63.16 104 GLU A O 1
ATOM 816 N N . GLU A 1 105 ? -8.156 13.483 30.703 1.00 64.25 105 GLU A N 1
ATOM 817 C CA . GLU A 1 105 ? -9.279 13.513 31.659 1.00 64.25 105 GLU A CA 1
ATOM 818 C C . GLU A 1 105 ? -10.377 12.460 31.419 1.00 64.25 105 GLU A C 1
ATOM 820 O O . GLU A 1 105 ? -10.448 11.449 32.118 1.00 64.25 105 GLU A O 1
ATOM 825 N N . LYS A 1 106 ? -11.254 12.717 30.442 1.00 59.50 106 LYS A N 1
ATOM 826 C CA . LYS A 1 106 ? -12.386 11.882 30.022 1.00 59.50 106 LYS A CA 1
ATOM 827 C C . LYS A 1 106 ? -12.443 11.694 28.506 1.00 59.50 106 LYS A C 1
ATOM 829 O O . LYS A 1 106 ? -13.447 11.199 28.021 1.00 59.50 106 LYS A O 1
ATOM 834 N N . VAL A 1 107 ? -11.425 12.082 27.743 1.00 59.38 107 VAL A N 1
ATOM 835 C CA . VAL A 1 107 ? -11.405 11.953 26.280 1.00 59.38 107 VAL A CA 1
ATOM 836 C C . VAL A 1 107 ? -10.232 11.074 25.856 1.00 59.38 107 VAL A C 1
ATOM 838 O O . VAL A 1 107 ? -9.072 11.383 26.131 1.00 59.38 107 VAL A O 1
ATOM 841 N N . VAL A 1 108 ? -10.536 9.961 25.185 1.00 64.38 108 VAL A N 1
ATOM 842 C CA . VAL A 1 108 ? -9.547 9.145 24.478 1.00 64.38 108 VAL A CA 1
ATOM 843 C C . VAL A 1 108 ? -9.407 9.675 23.063 1.00 64.38 108 VAL A C 1
ATOM 845 O O . VAL A 1 108 ? -10.367 9.737 22.296 1.00 64.38 108 VAL A O 1
ATOM 848 N N . THR A 1 109 ? -8.175 10.006 22.720 1.00 63.09 109 THR A N 1
ATOM 849 C CA . THR A 1 109 ? -7.771 10.581 21.447 1.00 63.09 109 THR A CA 1
ATOM 850 C C . THR A 1 109 ? -6.889 9.545 20.749 1.00 63.09 109 THR A C 1
ATOM 852 O O . THR A 1 109 ? -5.726 9.350 21.108 1.00 63.09 109 THR A O 1
ATOM 855 N N . VAL A 1 110 ? -7.449 8.821 19.776 1.00 65.88 110 VAL A N 1
ATOM 856 C CA . VAL A 1 110 ? -6.770 7.726 19.062 1.00 65.88 110 VAL A CA 1
ATOM 857 C C . VAL A 1 110 ? -6.278 8.220 17.709 1.00 65.88 110 VAL A C 1
ATOM 859 O O . VAL A 1 110 ? -7.052 8.442 16.772 1.00 65.88 110 VAL A O 1
ATOM 862 N N . ARG A 1 111 ? -4.960 8.364 17.579 1.00 61.00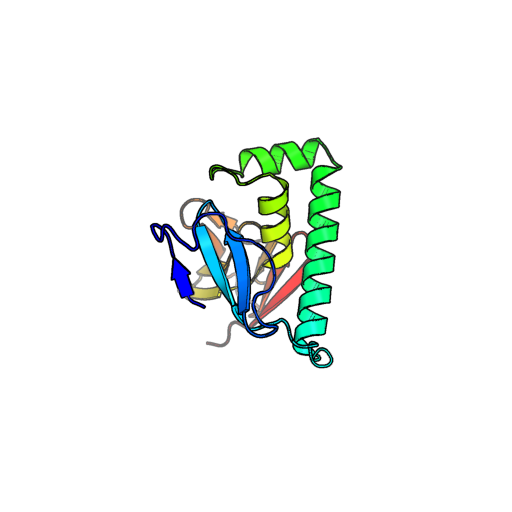 111 ARG A N 1
ATOM 863 C CA . ARG A 1 111 ? -4.314 8.752 16.329 1.00 61.00 111 ARG A CA 1
ATOM 864 C C . ARG A 1 111 ? -3.857 7.517 15.570 1.00 61.00 111 ARG A C 1
ATOM 866 O O . ARG A 1 111 ? -2.968 6.777 15.996 1.00 61.00 111 ARG A O 1
ATOM 873 N N . MET A 1 112 ? -4.418 7.334 14.384 1.00 63.38 112 MET A N 1
ATOM 874 C CA . MET A 1 112 ? -4.010 6.276 13.465 1.00 63.38 112 MET A CA 1
ATOM 875 C C . MET A 1 112 ? -2.782 6.708 12.663 1.00 63.38 112 MET A C 1
ATOM 877 O O . MET A 1 112 ? -2.610 7.882 12.330 1.00 63.38 112 MET A O 1
ATOM 881 N N . ARG A 1 113 ? -1.906 5.757 12.324 1.00 54.75 113 ARG A N 1
ATOM 882 C CA . ARG A 1 113 ? -0.755 5.999 11.438 1.00 54.75 113 ARG A CA 1
ATOM 883 C C . ARG A 1 113 ? -1.214 6.309 10.013 1.00 54.75 113 ARG A C 1
ATOM 885 O O . ARG A 1 113 ? -0.529 7.034 9.296 1.00 54.75 113 ARG A O 1
ATOM 892 N N . ASN A 1 114 ? -2.359 5.756 9.618 1.00 57.66 114 ASN A N 1
ATOM 893 C CA . ASN A 1 114 ? -3.006 5.991 8.337 1.00 57.66 114 ASN A CA 1
ATOM 894 C C . ASN A 1 114 ? -4.531 5.869 8.504 1.00 57.66 114 ASN A C 1
ATOM 896 O O . ASN A 1 114 ? -5.022 4.785 8.804 1.00 57.66 114 ASN A O 1
ATOM 900 N N . ASN A 1 115 ? -5.282 6.959 8.316 1.00 55.34 115 ASN A N 1
ATOM 901 C CA . ASN A 1 115 ? -6.746 6.931 8.464 1.00 55.34 115 ASN A CA 1
ATOM 902 C C . ASN A 1 115 ? -7.464 6.197 7.339 1.00 55.34 115 ASN A C 1
ATOM 904 O O . ASN A 1 115 ? -8.601 5.770 7.514 1.00 55.34 115 ASN A O 1
ATOM 908 N N . ASN A 1 116 ? -6.824 6.041 6.181 1.00 53.62 116 ASN A N 1
ATOM 909 C CA . ASN A 1 116 ? -7.529 5.585 4.990 1.00 53.62 116 ASN A CA 1
ATOM 910 C C . ASN A 1 116 ? -8.106 4.164 5.158 1.00 53.62 116 ASN A C 1
ATOM 912 O O . ASN A 1 116 ? -9.170 3.879 4.609 1.00 53.62 116 ASN A O 1
ATOM 916 N N . GLY A 1 117 ? -7.454 3.301 5.951 1.00 52.31 117 GLY A N 1
ATOM 917 C CA . GLY A 1 117 ? -7.833 1.892 6.144 1.00 52.31 117 GLY A CA 1
ATOM 918 C C . GLY A 1 117 ? -8.732 1.597 7.344 1.00 52.31 117 GLY A C 1
ATOM 919 O O . GLY A 1 117 ? -9.086 0.443 7.562 1.00 52.31 117 GLY A O 1
ATOM 920 N N . VAL A 1 118 ? -9.107 2.602 8.133 1.00 56.66 118 VAL A N 1
ATOM 921 C CA . VAL A 1 118 ? -9.875 2.393 9.368 1.00 56.66 118 VAL A CA 1
ATOM 922 C C . VAL A 1 118 ? -11.362 2.376 9.019 1.00 56.66 118 VAL A C 1
ATOM 924 O O . VAL A 1 118 ? -11.871 3.320 8.417 1.00 56.66 118 VAL A O 1
ATOM 927 N N . LYS A 1 119 ? -12.054 1.278 9.338 1.00 55.25 119 LYS A N 1
ATOM 928 C CA . LYS A 1 119 ? -13.510 1.159 9.170 1.00 55.25 119 LYS A CA 1
ATOM 929 C C . LYS A 1 119 ? -14.240 1.686 10.400 1.00 55.25 119 LYS A C 1
ATOM 931 O O . LYS A 1 119 ? -15.252 2.357 10.252 1.00 55.25 119 LYS A O 1
ATOM 936 N N . GLU A 1 120 ? -13.729 1.366 11.585 1.00 58.19 120 GLU A N 1
ATOM 937 C CA . GLU A 1 120 ? -14.346 1.729 12.859 1.00 58.19 120 GLU A CA 1
ATOM 938 C C . GLU A 1 120 ? -13.302 1.664 13.981 1.00 58.19 120 GLU A C 1
ATOM 940 O O . GLU A 1 120 ? -12.458 0.765 13.992 1.00 58.19 120 GLU A O 1
ATOM 945 N N . VAL A 1 121 ? -13.360 2.593 14.934 1.00 59.84 121 VAL A N 1
ATOM 946 C CA . VAL A 1 121 ? -12.610 2.517 16.194 1.00 59.84 121 VAL A CA 1
ATOM 947 C C . VAL A 1 121 ? -13.618 2.408 17.318 1.00 59.84 121 VAL A C 1
ATOM 949 O O . VAL A 1 121 ? -14.517 3.242 17.412 1.00 59.84 121 VAL A O 1
ATOM 952 N N . ARG A 1 122 ? -13.474 1.380 18.150 1.00 60.91 122 ARG A N 1
ATOM 953 C CA . ARG A 1 122 ? -14.284 1.184 19.346 1.00 60.91 122 ARG A CA 1
ATOM 954 C C . ARG A 1 122 ? -13.430 1.376 20.585 1.00 60.91 122 ARG A C 1
ATOM 956 O O . ARG A 1 122 ? -12.314 0.859 20.663 1.00 60.91 122 ARG A O 1
ATOM 963 N N . VAL A 1 123 ? -13.981 2.112 21.535 1.00 59.34 123 VAL A N 1
ATOM 964 C CA . VAL A 1 123 ? -13.471 2.228 22.899 1.00 59.34 123 VAL A CA 1
ATOM 965 C C . VAL A 1 123 ? -14.630 1.791 23.791 1.00 59.34 123 VAL A C 1
ATOM 967 O O . VAL A 1 123 ? -15.732 2.318 23.652 1.00 59.34 123 VAL A O 1
ATOM 970 N N . ASP A 1 124 ? -14.417 0.764 24.610 1.00 54.69 124 ASP A N 1
ATOM 971 C CA . ASP A 1 124 ? -15.430 0.189 25.515 1.00 54.69 124 ASP A CA 1
ATOM 972 C C . ASP A 1 124 ? -16.724 -0.235 24.791 1.00 54.69 124 ASP A C 1
ATOM 974 O O . ASP A 1 124 ? -17.839 0.103 25.187 1.00 54.69 124 ASP A O 1
ATOM 978 N N . ASP A 1 125 ? -16.559 -0.915 23.649 1.00 59.19 125 ASP A N 1
ATOM 979 C CA . ASP A 1 125 ? -17.628 -1.363 22.739 1.00 59.19 125 ASP A CA 1
ATOM 980 C C . ASP A 1 125 ? -18.517 -0.257 22.141 1.00 59.19 125 ASP A C 1
ATOM 982 O O . ASP A 1 125 ? -19.449 -0.548 21.384 1.00 59.19 125 ASP A O 1
ATOM 986 N N . LYS A 1 126 ? -18.183 1.018 22.369 1.00 61.94 126 LYS A N 1
ATOM 987 C CA . LYS A 1 126 ? -18.860 2.163 21.755 1.00 61.94 126 LYS A CA 1
ATOM 988 C C . LYS A 1 126 ? -18.037 2.745 20.600 1.00 61.94 126 LYS A C 1
ATOM 990 O O . LYS A 1 126 ? -16.808 2.820 20.690 1.00 61.94 126 LYS A O 1
ATOM 995 N N . PRO A 1 127 ? -18.687 3.156 19.495 1.00 61.81 127 PRO A N 1
ATOM 996 C CA . PRO A 1 127 ? -17.994 3.737 18.352 1.00 61.81 127 PRO A CA 1
ATOM 997 C C . PRO A 1 127 ? -17.458 5.131 18.704 1.00 61.81 127 PRO A C 1
ATOM 999 O O . PRO A 1 127 ? -18.197 5.992 19.182 1.00 61.81 127 PRO A O 1
ATOM 1002 N N . ALA A 1 128 ? -16.170 5.358 18.451 1.00 65.44 128 ALA A N 1
ATOM 1003 C CA . ALA A 1 128 ? -15.553 6.675 18.555 1.00 65.44 128 ALA A CA 1
ATOM 1004 C C . ALA A 1 128 ? -15.983 7.568 17.378 1.00 65.44 128 ALA A C 1
ATOM 1006 O O . ALA A 1 128 ? -16.241 7.081 16.273 1.00 65.44 128 ALA A O 1
ATOM 1007 N N . VAL A 1 129 ? -16.033 8.883 17.593 1.00 70.88 129 VAL A N 1
ATOM 1008 C CA . VAL A 1 129 ? -16.377 9.856 16.548 1.00 70.88 129 VAL A CA 1
ATOM 1009 C C . VAL A 1 129 ? -15.099 10.292 15.843 1.00 70.88 129 VAL A C 1
ATOM 1011 O O . VAL A 1 129 ? -14.115 10.674 16.476 1.00 70.88 129 VAL A O 1
ATOM 1014 N N . PHE A 1 130 ? -15.094 10.226 14.513 1.00 63.81 130 PHE A N 1
ATOM 1015 C CA . PHE A 1 130 ? -13.948 10.654 13.723 1.00 63.81 130 PHE A CA 1
ATOM 1016 C C . PHE A 1 130 ? -13.970 12.167 13.484 1.00 63.81 130 PHE A C 1
ATOM 1018 O O . PHE A 1 130 ? -14.886 12.692 12.853 1.00 63.81 130 PHE A O 1
ATOM 1025 N N . ASN A 1 131 ? -12.929 12.862 13.938 1.00 63.72 131 ASN A N 1
ATOM 1026 C CA . ASN A 1 131 ? -12.727 14.279 13.677 1.00 63.72 131 ASN A CA 1
ATOM 1027 C C . ASN A 1 131 ? -11.883 14.466 12.403 1.00 63.72 131 ASN A C 1
ATOM 1029 O O . ASN A 1 131 ? -10.655 14.313 12.413 1.00 63.72 131 ASN A O 1
ATOM 1033 N N . GLU A 1 132 ? -12.538 14.826 11.293 1.00 57.97 132 GLU A N 1
ATOM 1034 C CA . GLU A 1 132 ? -11.899 14.971 9.975 1.00 57.97 132 GLU A CA 1
ATOM 1035 C C . GLU A 1 132 ? -10.804 16.051 9.941 1.00 57.97 132 GLU A C 1
ATOM 1037 O O . GLU A 1 132 ? -9.818 15.900 9.212 1.00 57.97 132 GLU A O 1
ATOM 1042 N N . ARG A 1 133 ? -10.935 17.112 10.755 1.00 55.31 133 ARG A N 1
ATOM 1043 C CA . ARG A 1 133 ? -9.999 18.250 10.781 1.00 55.31 133 ARG A CA 1
ATOM 1044 C C . ARG A 1 133 ? -8.670 17.887 11.432 1.00 55.31 133 ARG A C 1
ATOM 1046 O O . ARG A 1 133 ? -7.617 18.314 10.968 1.00 55.31 133 ARG A O 1
ATOM 1053 N N . LEU A 1 134 ? -8.722 17.111 12.512 1.00 54.22 134 LEU A N 1
ATOM 1054 C CA . LEU A 1 134 ? -7.533 16.690 13.254 1.00 54.22 134 LEU A CA 1
ATOM 1055 C C . LEU A 1 134 ? -6.996 15.337 12.776 1.00 54.22 134 LEU A C 1
ATOM 1057 O O . LEU A 1 134 ? -5.841 15.020 13.058 1.00 54.22 134 LEU A O 1
ATOM 1061 N N . GLN A 1 135 ? -7.784 14.583 11.997 1.00 58.53 135 GLN A N 1
ATOM 1062 C CA . GLN A 1 135 ? -7.477 13.216 11.565 1.00 58.53 135 GLN A CA 1
ATOM 1063 C C . GLN A 1 135 ? -7.346 12.255 12.759 1.00 58.53 135 GLN A C 1
ATOM 1065 O O . GLN A 1 135 ? -6.499 11.357 12.756 1.00 58.53 135 GLN A O 1
ATOM 1070 N N . VAL A 1 136 ? -8.190 12.440 13.777 1.00 59.03 136 VAL A N 1
ATOM 1071 C CA . VAL A 1 136 ? -8.146 11.707 15.049 1.00 59.03 136 VAL A CA 1
ATOM 1072 C C . VAL A 1 136 ? -9.531 11.174 15.407 1.00 59.03 136 VAL A C 1
ATOM 1074 O O . VAL A 1 136 ? -10.537 11.781 15.051 1.00 59.03 136 VAL A O 1
ATOM 1077 N N . TRP A 1 137 ? -9.578 10.031 16.088 1.00 61.69 137 TRP A N 1
ATOM 1078 C CA . TRP A 1 137 ? -10.808 9.491 16.664 1.00 61.69 137 TRP A CA 1
ATOM 1079 C C . TRP A 1 137 ? -10.918 9.937 18.118 1.00 61.69 137 TRP A C 1
ATOM 1081 O O . TRP A 1 137 ? -10.000 9.696 18.902 1.00 61.69 137 TRP A O 1
ATOM 1091 N N . GLU A 1 138 ? -12.025 10.585 18.453 1.00 64.00 138 GLU A N 1
ATOM 1092 C CA . GLU A 1 138 ? -12.318 11.097 19.788 1.00 64.00 138 GLU A CA 1
ATOM 1093 C C . GLU A 1 138 ? -13.424 10.247 20.421 1.00 64.00 138 GLU A C 1
ATOM 1095 O O . GLU A 1 138 ? -14.440 9.934 19.791 1.00 64.00 138 GLU A O 1
ATOM 1100 N N . TYR A 1 139 ? -13.229 9.857 21.676 1.00 62.03 139 TYR A N 1
ATOM 1101 C CA . TYR A 1 139 ? -14.235 9.155 22.464 1.00 62.03 139 TYR A CA 1
ATOM 1102 C C . TYR A 1 139 ? -14.269 9.690 23.890 1.00 62.03 139 TYR A C 1
ATOM 1104 O O . TYR A 1 139 ? -13.225 9.828 24.520 1.00 62.03 139 TYR A O 1
ATOM 1112 N N . VAL A 1 140 ? -15.466 9.960 24.413 1.00 59.41 140 VAL A N 1
ATOM 1113 C CA . VAL A 1 140 ? -15.650 10.378 25.806 1.00 59.41 140 VAL A CA 1
ATOM 1114 C C . VAL A 1 140 ? -15.784 9.132 26.686 1.00 59.41 140 VAL A C 1
ATOM 1116 O O . VAL A 1 140 ? -16.760 8.394 26.572 1.00 59.41 140 VAL A O 1
ATOM 1119 N N . LEU A 1 141 ? -14.811 8.909 27.568 1.00 59.41 141 LEU A N 1
ATOM 1120 C CA . LEU A 1 141 ? -14.747 7.818 28.537 1.00 59.41 141 LEU A CA 1
ATOM 1121 C C . LEU A 1 141 ? -16.003 7.791 29.410 1.00 59.41 141 LEU A C 1
ATOM 1123 O O . LEU A 1 141 ? -16.201 8.648 30.276 1.00 59.41 141 LEU A O 1
ATOM 1127 N N . SER A 1 142 ? -16.819 6.755 29.230 1.00 53.38 142 SER A N 1
ATOM 1128 C CA . SER A 1 142 ? -17.883 6.399 30.165 1.00 53.38 142 SER A CA 1
ATOM 1129 C C . SER A 1 142 ? -17.412 5.218 31.013 1.00 53.38 142 SER A C 1
ATOM 1131 O O . SER A 1 142 ? -17.717 4.078 30.690 1.00 53.38 142 SER A O 1
ATOM 1133 N N . GLY A 1 143 ? -16.618 5.522 32.045 1.00 49.97 143 GLY A N 1
ATOM 1134 C CA . GLY A 1 143 ? -16.085 4.616 33.072 1.00 49.97 143 GLY A CA 1
ATOM 1135 C C . GLY A 1 143 ? -16.366 3.116 32.913 1.00 49.97 143 GLY A C 1
ATOM 1136 O O . GLY A 1 143 ? -17.379 2.634 33.411 1.00 49.97 143 GLY A O 1
ATOM 1137 N N . GLY A 1 144 ? -15.430 2.386 32.302 1.00 50.19 144 GLY A N 1
ATOM 1138 C CA . GLY A 1 144 ? -15.385 0.922 32.337 1.00 50.19 144 GLY A CA 1
ATOM 1139 C C . GLY A 1 144 ? -14.573 0.312 31.192 1.00 50.19 144 GLY A C 1
ATOM 1140 O O . GLY A 1 144 ? -14.904 0.555 30.045 1.00 50.19 144 GLY A O 1
ATOM 1141 N N . GLU A 1 145 ? -13.572 -0.501 31.561 1.00 47.34 145 GLU A N 1
ATOM 1142 C CA . GLU A 1 145 ? -12.543 -1.178 30.739 1.00 47.34 145 GLU A CA 1
ATOM 1143 C C . GLU A 1 145 ? -11.634 -0.278 29.877 1.00 47.34 145 GLU A C 1
ATOM 1145 O O . GLU A 1 145 ? -11.843 0.917 29.735 1.00 47.34 145 GLU A O 1
ATOM 1150 N N . ARG A 1 146 ? -10.449 -0.798 29.529 1.00 58.12 146 ARG A N 1
ATOM 1151 C CA . ARG A 1 146 ? -9.267 -0.020 29.105 1.00 58.12 146 ARG A CA 1
ATOM 1152 C C . ARG A 1 146 ? -8.700 -0.543 27.786 1.00 58.12 146 ARG A C 1
ATOM 1154 O O . ARG A 1 146 ? -7.485 -0.607 27.613 1.00 58.12 146 ARG A O 1
ATOM 1161 N N . GLU A 1 147 ? -9.560 -0.964 26.862 1.00 58.59 147 GLU A N 1
ATOM 1162 C CA . GLU A 1 147 ? -9.126 -1.539 25.585 1.00 58.59 147 GLU A CA 1
ATOM 1163 C C . GLU A 1 147 ? -9.640 -0.735 24.393 1.00 58.59 147 GLU A C 1
ATOM 1165 O O . GLU A 1 147 ? -10.837 -0.657 24.121 1.00 58.59 147 GLU A O 1
ATOM 1170 N N . VAL A 1 148 ? -8.707 -0.182 23.615 1.00 61.06 148 VAL A N 1
ATOM 1171 C CA . VAL A 1 148 ? -9.018 0.414 22.314 1.00 61.06 148 VAL A CA 1
ATOM 1172 C C . VAL A 1 148 ? -8.926 -0.672 21.251 1.00 61.06 148 VAL A C 1
ATOM 1174 O O . VAL A 1 148 ? -7.861 -1.264 21.052 1.00 61.06 148 VAL A O 1
ATOM 1177 N N . ARG A 1 149 ? -10.027 -0.909 20.533 1.00 59.97 149 ARG A N 1
ATOM 1178 C CA . ARG A 1 149 ? -10.099 -1.854 19.411 1.00 59.97 149 ARG A CA 1
ATOM 1179 C C . ARG A 1 149 ? -10.319 -1.096 18.107 1.00 59.97 149 ARG A C 1
ATOM 1181 O O . ARG A 1 149 ? -11.347 -0.455 17.910 1.00 59.97 149 ARG A O 1
ATOM 1188 N N . ALA A 1 150 ? -9.363 -1.171 17.188 1.00 57.94 150 ALA A N 1
ATOM 1189 C CA . ALA A 1 150 ? -9.467 -0.563 15.866 1.00 57.94 150 ALA A CA 1
ATOM 1190 C C . ALA A 1 150 ? -9.702 -1.624 14.792 1.00 57.94 150 ALA A C 1
ATOM 1192 O O . ALA A 1 150 ? -8.890 -2.535 14.617 1.00 57.94 150 ALA A O 1
ATOM 1193 N N . PHE A 1 151 ? -10.791 -1.478 14.044 1.00 56.00 151 PHE A N 1
ATOM 1194 C CA . PHE A 1 151 ? -11.166 -2.367 12.957 1.00 56.00 151 PHE A CA 1
ATOM 1195 C C . PHE A 1 151 ? -10.796 -1.762 11.602 1.00 56.00 151 PHE A C 1
ATOM 1197 O O . PHE A 1 151 ? -11.187 -0.649 11.242 1.00 56.00 151 PHE A O 1
ATOM 1204 N N . ASP A 1 152 ? -10.055 -2.530 10.814 1.00 59.06 152 ASP A N 1
ATOM 1205 C CA . ASP A 1 152 ? -9.764 -2.241 9.412 1.00 59.06 152 ASP A CA 1
ATOM 1206 C C . ASP A 1 152 ? -10.955 -2.639 8.515 1.00 59.06 152 ASP A C 1
ATOM 1208 O O . ASP A 1 152 ? -11.726 -3.546 8.843 1.00 59.06 152 ASP A O 1
ATOM 1212 N N . LYS A 1 153 ? -11.078 -2.042 7.324 1.00 57.66 153 LYS A N 1
ATOM 1213 C CA . LYS A 1 153 ? -12.012 -2.488 6.270 1.00 57.66 153 LYS A CA 1
ATOM 1214 C C . LYS A 1 153 ? -11.783 -3.934 5.826 1.00 57.66 153 LYS A C 1
ATOM 1216 O O . LYS A 1 153 ? -12.700 -4.553 5.292 1.00 57.66 153 LYS A O 1
ATOM 1221 N N . MET A 1 154 ? -10.594 -4.481 6.076 1.00 51.00 154 MET A N 1
ATOM 1222 C CA . MET A 1 154 ? -10.279 -5.900 5.878 1.00 51.00 154 MET A CA 1
ATOM 1223 C C . MET A 1 154 ? -10.673 -6.809 7.061 1.00 51.00 154 MET A C 1
ATOM 1225 O O . MET A 1 154 ? -10.335 -7.989 7.045 1.00 51.00 154 MET A O 1
ATOM 1229 N N . GLY A 1 155 ? -11.341 -6.287 8.097 1.00 55.22 155 GLY A N 1
ATOM 1230 C CA . GLY A 1 155 ? -11.781 -7.064 9.265 1.00 55.22 155 GLY A CA 1
ATOM 1231 C C . GLY A 1 155 ? -10.678 -7.378 10.281 1.00 55.22 155 GLY A C 1
ATOM 1232 O O . GLY A 1 155 ? -10.885 -8.179 11.185 1.00 55.22 155 GLY A O 1
ATOM 1233 N N . ARG A 1 156 ? -9.497 -6.759 10.151 1.00 61.28 156 ARG A N 1
ATOM 1234 C CA . ARG A 1 156 ? -8.412 -6.888 11.136 1.00 61.28 156 ARG A CA 1
ATOM 1235 C C . ARG A 1 156 ? -8.727 -6.034 12.357 1.00 61.28 156 ARG A C 1
ATOM 1237 O O . ARG A 1 156 ? -9.036 -4.858 12.185 1.00 61.28 156 ARG A O 1
ATOM 1244 N N . CYS A 1 157 ? -8.603 -6.611 13.547 1.00 55.19 157 CYS A N 1
ATOM 1245 C CA . CYS A 1 157 ? -8.736 -5.904 14.814 1.00 55.19 157 CYS A CA 1
ATOM 1246 C C . CYS A 1 157 ? -7.350 -5.653 15.410 1.00 55.19 157 CYS A C 1
ATOM 1248 O O . CYS A 1 157 ? -6.575 -6.590 15.596 1.00 55.19 157 CYS A O 1
ATOM 1250 N N . TRP A 1 158 ? -7.053 -4.396 15.712 1.00 59.59 158 TRP A N 1
ATOM 1251 C CA . TRP A 1 158 ? -5.878 -3.996 16.474 1.00 59.59 158 TRP A CA 1
ATOM 1252 C C . TRP A 1 158 ? -6.335 -3.619 17.869 1.00 59.59 158 TRP A C 1
ATOM 1254 O O . TRP A 1 158 ? -7.132 -2.696 18.019 1.00 59.59 158 TRP A O 1
ATOM 1264 N N . VAL A 1 159 ? -5.851 -4.349 18.868 1.00 63.00 159 VAL A N 1
ATOM 1265 C CA . VAL A 1 159 ? -6.147 -4.073 20.273 1.00 63.00 159 VAL A CA 1
ATOM 1266 C C . VAL A 1 159 ? -4.946 -3.360 20.872 1.00 63.00 159 VAL A C 1
ATOM 1268 O O . VAL A 1 159 ? -3.808 -3.795 20.684 1.00 63.00 159 VAL A O 1
ATOM 1271 N N . ARG A 1 160 ? -5.188 -2.255 21.571 1.00 60.97 160 ARG A N 1
ATOM 1272 C CA . ARG A 1 160 ? -4.178 -1.587 22.387 1.00 60.97 160 ARG A CA 1
ATOM 1273 C C . ARG A 1 160 ? -4.774 -1.300 23.758 1.00 60.97 160 ARG A C 1
ATOM 1275 O O . ARG A 1 160 ? -5.781 -0.599 23.850 1.00 60.97 160 ARG A O 1
ATOM 1282 N N . GLY A 1 161 ? -4.151 -1.860 24.792 1.00 55.62 161 GLY A N 1
ATOM 1283 C CA . GLY A 1 161 ? -4.467 -1.534 26.177 1.00 55.62 161 GLY A CA 1
ATOM 1284 C C . GLY A 1 161 ? -4.095 -0.084 26.481 1.00 55.62 161 GLY A C 1
ATOM 1285 O O . GLY A 1 161 ? -3.073 0.416 26.000 1.00 55.62 161 GLY A O 1
ATOM 1286 N N . LEU A 1 162 ? -4.942 0.598 27.247 1.00 58.97 162 LEU A N 1
ATOM 1287 C CA . LEU A 1 162 ? -4.637 1.876 27.886 1.00 58.97 162 LEU A CA 1
ATOM 1288 C C . LEU A 1 162 ? -3.797 1.596 29.142 1.00 58.97 162 LEU A C 1
ATOM 1290 O O . LEU A 1 162 ? -4.277 1.745 30.268 1.00 58.97 162 LEU A O 1
ATOM 1294 N N . ASP A 1 163 ? -2.565 1.130 28.943 1.00 47.12 163 ASP A N 1
ATOM 1295 C CA . ASP A 1 163 ? -1.571 1.104 30.014 1.00 47.12 163 ASP A CA 1
ATOM 1296 C C . ASP A 1 163 ? -1.125 2.553 30.250 1.00 47.12 163 ASP A C 1
ATOM 1298 O O . ASP A 1 163 ? -0.712 3.240 29.310 1.00 47.12 163 ASP A O 1
ATOM 1302 N N . GLY A 1 164 ? -1.342 3.026 31.480 1.00 41.66 164 GLY A N 1
ATOM 1303 C CA . GLY A 1 164 ? -1.021 4.384 31.928 1.00 41.66 164 GLY A CA 1
ATOM 1304 C C . GLY A 1 164 ? 0.472 4.645 32.043 1.00 41.66 164 GLY A C 1
ATOM 1305 O O . GLY A 1 164 ? 1.233 3.675 32.253 1.00 41.66 164 GLY A O 1
#

Mean predicted aligned error: 12.97 Å

Secondary structure (DSSP, 8-state):
-EEESS-TTTTT--EEETTTEEEEEETTEEEEEEPP-PPPPPPHHHHHHHHHHHHHHHHHHHHHHSHHHHHHHHHT--STT--HHHHHHHHHHH-S-EEEEEEETTEEEEEES-GGGEEEEEETTEEPEEETTTTEEEEE--SS--EEEEEETTS-EEEEE---

pLDDT: mean 73.94, std 14.12, range [41.66, 93.44]

Sequence (164 aa):
MATTTNNVLLREARGTFGKQIVFRQRNGKTVMCNMPRPYPPKTANQLANQERFARANAFAKAVIADPVRKAAYQARATKPGVSAYHVAFQEAFHGAEIKEVRVEEKVVTVRMRNNNGVKEVRVDDKPAVFNERLQVWEYVLSGGEREVRAFDKMGRCWVRGLDG

Foldseek 3Di:
DDKDQDDPVQQPDAQDDPQAWGWDDDPRITDIDGDDDDDDDDDPVRVVLVVLLVQLQVQLVVQCVDPVSQVVLQVVQPDPPDHSSNSSSVLSSQAFAFDDWDDDPFKIKTATPDLSFWPFKDDPNDTFDQDPVVRITIDGHPDDAFWIWTATPVRDIDIDGPDD

Radius of gyration: 23.29 Å; Cα contacts (8 Å, |Δi|>4): 262; chains: 1; bounding box: 52×37×58 Å

Solvent-accessible surface area (backbone atoms only — not comparable to full-atom values): 9441 Å² total; per-residue (Å²): 128,52,77,48,85,86,43,87,90,51,58,87,41,66,51,74,47,90,91,51,38,31,34,38,76,54,97,93,26,28,34,46,35,70,61,88,70,87,79,75,84,80,49,72,71,55,50,52,50,50,52,49,50,50,55,12,48,54,51,17,51,56,38,56,73,35,66,72,54,28,51,61,34,41,73,66,36,81,50,91,95,49,46,31,52,55,51,41,25,52,26,55,58,66,31,40,41,79,65,45,77,45,81,55,102,50,37,37,42,41,32,47,72,39,68,84,19,48,64,48,44,28,49,65,91,39,78,41,50,73,39,79,90,79,61,33,31,41,35,74,66,74,88,62,84,56,51,39,39,31,29,19,75,85,71,48,75,42,77,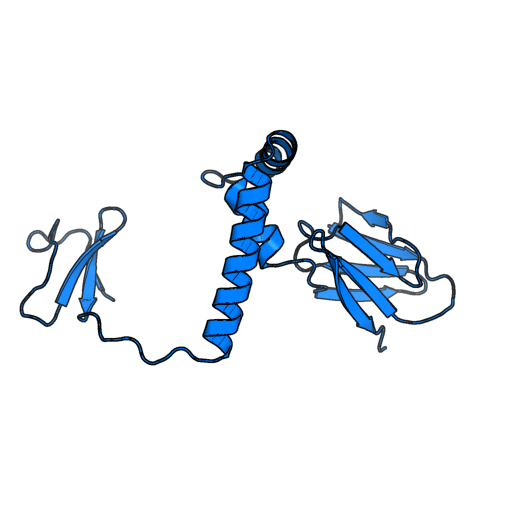45,71,69,76,128